Protein AF-A0A2T2RWQ1-F1 (afdb_monomer_lite)

Sequence (57 aa):
MTQRILYVRLPCNPIFPIGVVYLADHIHKCFPDIEQRIFDMGTVAPLDFGKSLDACI

Structure (mmCIF, N/CA/C/O backbone):
data_AF-A0A2T2RWQ1-F1
#
_entry.id   AF-A0A2T2RWQ1-F1
#
loop_
_atom_site.group_PDB
_atom_site.id
_atom_site.type_symbol
_atom_site.label_atom_id
_atom_site.label_alt_id
_atom_site.label_comp_id
_atom_site.label_asym_id
_atom_site.label_entity_id
_atom_site.label_seq_id
_atom_site.pdbx_PDB_ins_code
_atom_site.Cartn_x
_atom_site.Cartn_y
_atom_site.Cartn_z
_atom_site.occupancy
_atom_site.B_iso_or_equiv
_atom_site.auth_seq_id
_atom_site.auth_comp_id
_atom_site.auth_asym_id
_atom_site.auth_atom_id
_atom_site.pdbx_PDB_model_num
ATOM 1 N N . MET A 1 1 ? -20.094 -7.099 7.308 1.00 53.22 1 MET A N 1
ATOM 2 C CA . MET A 1 1 ? -19.196 -6.984 6.140 1.00 53.22 1 MET A CA 1
ATOM 3 C C . MET A 1 1 ? -17.904 -6.370 6.637 1.00 53.22 1 MET A C 1
ATOM 5 O O . MET A 1 1 ? -17.981 -5.323 7.265 1.00 53.22 1 MET A O 1
ATOM 9 N N . THR A 1 2 ? -16.761 -7.019 6.439 1.00 75.56 2 THR A N 1
ATOM 10 C CA . THR A 1 2 ? -15.467 -6.451 6.843 1.00 75.56 2 THR A CA 1
ATOM 11 C C . THR A 1 2 ? -15.092 -5.362 5.842 1.00 75.56 2 THR A C 1
ATOM 13 O O . THR A 1 2 ? -14.952 -5.646 4.653 1.00 75.56 2 THR A O 1
ATOM 16 N N . GLN A 1 3 ? -15.019 -4.110 6.294 1.00 89.31 3 GLN A N 1
ATOM 17 C CA . GLN A 1 3 ? -14.581 -2.992 5.459 1.00 89.31 3 GLN A CA 1
ATOM 18 C C . GLN A 1 3 ? -13.064 -3.060 5.291 1.00 89.31 3 GLN A C 1
ATOM 20 O O . GLN A 1 3 ? -12.343 -3.295 6.259 1.00 89.31 3 GLN A O 1
ATOM 25 N N . ARG A 1 4 ? -12.592 -2.884 4.056 1.00 94.94 4 ARG A N 1
ATOM 26 C CA . ARG A 1 4 ? -11.172 -2.942 3.700 1.00 94.94 4 ARG A CA 1
ATOM 27 C C . ARG A 1 4 ? -10.857 -1.849 2.691 1.00 94.94 4 ARG A C 1
ATOM 29 O O . ARG A 1 4 ? -11.708 -1.531 1.858 1.00 94.94 4 ARG A O 1
ATOM 36 N N . ILE A 1 5 ? -9.653 -1.294 2.759 1.00 95.88 5 ILE A N 1
ATOM 37 C CA . ILE A 1 5 ? -9.199 -0.220 1.871 1.00 95.88 5 ILE A CA 1
ATOM 38 C C . ILE A 1 5 ? -7.897 -0.641 1.191 1.00 95.88 5 ILE A C 1
ATOM 40 O O . ILE A 1 5 ? -6.915 -0.981 1.850 1.00 95.88 5 ILE A O 1
ATOM 44 N N . LEU A 1 6 ? -7.886 -0.569 -0.140 1.00 95.81 6 LEU A N 1
ATOM 45 C CA . LEU A 1 6 ? -6.684 -0.693 -0.955 1.00 95.81 6 LEU A CA 1
ATOM 46 C C . LEU A 1 6 ? -6.316 0.688 -1.499 1.00 95.81 6 LEU A C 1
ATOM 48 O O . LEU A 1 6 ? -7.062 1.276 -2.282 1.00 95.81 6 LEU A O 1
ATOM 52 N N . TYR A 1 7 ? -5.154 1.194 -1.108 1.00 95.19 7 TYR A N 1
ATOM 53 C CA . TYR A 1 7 ? -4.584 2.401 -1.682 1.00 95.19 7 TYR A CA 1
ATOM 54 C C . TYR A 1 7 ? -3.688 2.037 -2.860 1.00 95.19 7 TYR A C 1
ATOM 56 O O . TYR A 1 7 ? -2.726 1.292 -2.690 1.00 95.19 7 TYR A O 1
ATOM 64 N N . VAL A 1 8 ? -3.958 2.595 -4.037 1.00 93.12 8 VAL A N 1
ATOM 65 C CA . VAL A 1 8 ? -3.140 2.374 -5.236 1.00 93.12 8 VAL A CA 1
ATOM 66 C C . VAL A 1 8 ? -2.352 3.643 -5.544 1.00 93.12 8 VAL A C 1
ATOM 68 O O . VAL A 1 8 ? -2.925 4.659 -5.943 1.00 93.12 8 VAL A O 1
ATOM 71 N N . ARG A 1 9 ? -1.028 3.603 -5.359 1.00 91.44 9 ARG A N 1
ATOM 72 C CA . ARG A 1 9 ? -0.133 4.676 -5.804 1.00 91.44 9 ARG A CA 1
ATOM 73 C C . ARG A 1 9 ? 0.212 4.444 -7.269 1.00 91.44 9 ARG A C 1
ATOM 75 O O . ARG A 1 9 ? 0.909 3.489 -7.596 1.00 91.44 9 ARG A O 1
ATOM 82 N N . LEU A 1 10 ? -0.251 5.344 -8.133 1.00 89.81 10 LEU A N 1
ATOM 83 C CA . LEU A 1 10 ? 0.107 5.343 -9.548 1.00 89.81 10 LEU A CA 1
ATOM 84 C C . LEU A 1 10 ? 1.576 5.756 -9.745 1.00 89.81 10 LEU A C 1
ATOM 86 O O . LEU A 1 10 ? 2.090 6.558 -8.955 1.00 89.81 10 LEU A O 1
ATOM 90 N N . PRO A 1 11 ? 2.245 5.269 -10.807 1.00 88.38 11 PRO A N 1
ATOM 91 C CA . PRO A 1 11 ? 3.582 5.725 -11.155 1.00 88.38 11 PRO A CA 1
ATOM 92 C C . PRO A 1 11 ? 3.575 7.239 -11.381 1.00 88.38 11 PRO A C 1
ATOM 94 O O . PRO A 1 11 ? 2.788 7.768 -12.164 1.00 88.38 11 PRO A O 1
ATOM 97 N N . CYS A 1 12 ? 4.459 7.941 -10.688 1.00 81.31 12 CYS A N 1
ATOM 98 C CA . CYS A 1 12 ? 4.652 9.376 -10.820 1.00 81.31 12 CYS A CA 1
ATOM 99 C C . CYS A 1 12 ? 6.148 9.687 -10.754 1.00 81.31 12 CYS A C 1
ATOM 101 O O . CYS A 1 12 ? 6.948 8.824 -10.380 1.00 81.31 12 CYS A O 1
ATOM 103 N N . ASN A 1 13 ? 6.537 10.917 -11.105 1.00 81.25 13 ASN A N 1
ATOM 104 C CA . ASN A 1 13 ? 7.906 11.371 -10.863 1.00 81.25 13 ASN A CA 1
ATOM 105 C C . ASN A 1 13 ? 8.287 11.080 -9.403 1.00 81.25 13 ASN A C 1
ATOM 107 O O . ASN A 1 13 ? 7.412 11.198 -8.543 1.00 81.25 13 ASN A O 1
ATOM 111 N N . PRO A 1 14 ? 9.547 10.706 -9.108 1.00 65.88 14 PRO A N 1
ATOM 112 C CA . PRO A 1 14 ? 9.984 10.329 -7.767 1.00 65.88 14 PRO A CA 1
ATOM 113 C C . PRO A 1 14 ? 9.993 11.538 -6.821 1.00 65.88 14 PRO A C 1
ATOM 115 O O . PRO A 1 14 ? 11.022 12.095 -6.458 1.00 65.88 14 PRO A O 1
ATOM 118 N N . ILE A 1 15 ? 8.799 11.935 -6.412 1.00 68.62 15 ILE A N 1
ATOM 119 C CA . ILE A 1 15 ? 8.486 12.616 -5.173 1.00 68.62 15 ILE A CA 1
ATOM 120 C C . ILE A 1 15 ? 8.099 11.490 -4.222 1.00 68.62 15 ILE A C 1
ATOM 122 O O . ILE A 1 15 ? 7.295 10.617 -4.560 1.00 68.62 15 ILE A O 1
ATOM 126 N N . PHE A 1 16 ? 8.763 11.456 -3.073 1.00 61.50 16 PHE A N 1
ATOM 127 C CA . PHE A 1 16 ? 8.592 10.429 -2.050 1.00 61.50 16 PHE A CA 1
ATOM 128 C C . PHE A 1 16 ? 7.092 10.152 -1.796 1.00 61.50 16 PHE A C 1
ATOM 130 O O . PHE A 1 16 ? 6.314 11.113 -1.795 1.00 61.50 16 PHE A O 1
ATOM 137 N N . PRO A 1 17 ? 6.649 8.892 -1.591 1.00 65.38 17 PRO A N 1
ATOM 138 C CA . PRO A 1 17 ? 5.235 8.539 -1.420 1.00 65.38 17 PRO A CA 1
ATOM 139 C C . PRO A 1 17 ? 4.691 8.978 -0.052 1.00 65.38 17 PRO A C 1
ATOM 141 O O . PRO A 1 17 ? 4.296 8.171 0.778 1.00 65.38 17 PRO A O 1
ATOM 144 N N . ILE A 1 18 ? 4.676 10.284 0.193 1.00 75.94 18 ILE A N 1
ATOM 145 C CA . ILE A 1 18 ? 4.194 10.902 1.425 1.00 75.94 18 ILE A CA 1
ATOM 146 C C . ILE A 1 18 ? 2.665 10.751 1.475 1.00 75.94 18 ILE A C 1
ATOM 148 O O . ILE A 1 18 ? 2.136 10.132 2.391 1.00 75.94 18 ILE A O 1
ATOM 152 N N . GLY A 1 19 ? 1.940 11.212 0.451 1.00 84.50 19 GLY A N 1
ATOM 153 C CA . GLY A 1 19 ? 0.477 11.359 0.515 1.00 84.50 19 GLY A CA 1
ATOM 154 C C . GLY A 1 19 ? -0.305 10.100 0.918 1.00 84.50 19 GLY A C 1
ATOM 155 O O . GLY A 1 19 ? -1.151 10.165 1.806 1.00 84.50 19 GLY A O 1
ATOM 156 N N . VAL A 1 20 ? -0.005 8.948 0.309 1.00 90.94 20 VAL A N 1
ATOM 157 C CA . VAL A 1 20 ? -0.750 7.703 0.567 1.00 90.94 20 VAL A CA 1
ATOM 158 C C . VAL A 1 20 ? -0.521 7.152 1.976 1.00 90.94 20 VAL A C 1
ATOM 160 O O . VAL A 1 20 ? -1.451 6.647 2.598 1.00 90.94 20 VAL A O 1
ATOM 163 N N . VAL A 1 21 ? 0.695 7.305 2.506 1.00 92.19 21 VAL A N 1
ATOM 164 C CA . VAL A 1 21 ? 1.051 6.829 3.847 1.00 92.19 21 VAL A CA 1
ATOM 165 C C . VAL A 1 21 ? 0.372 7.682 4.917 1.00 92.19 21 VAL A C 1
ATOM 167 O O . VAL A 1 21 ? -0.193 7.130 5.855 1.00 92.19 21 VAL A O 1
ATOM 170 N N . TYR A 1 22 ? 0.348 9.012 4.756 1.00 93.62 22 TYR A N 1
ATOM 171 C CA . TYR A 1 22 ? -0.359 9.899 5.692 1.00 93.62 22 TYR A CA 1
ATOM 172 C C . TYR A 1 22 ? -1.871 9.662 5.692 1.00 93.62 22 TYR A C 1
ATOM 174 O O . TYR A 1 22 ? -2.503 9.733 6.745 1.00 93.62 22 TYR A O 1
ATOM 182 N N . LEU A 1 23 ? -2.455 9.361 4.530 1.00 93.81 23 LEU A N 1
ATOM 183 C CA . LEU A 1 23 ? -3.873 9.025 4.449 1.00 93.81 23 LEU A CA 1
ATOM 184 C C . LEU A 1 23 ? -4.180 7.714 5.185 1.00 93.81 23 LEU A C 1
ATOM 186 O O . LEU A 1 23 ? -5.128 7.673 5.966 1.00 93.81 23 LEU A O 1
ATOM 190 N N . ALA A 1 24 ? -3.372 6.672 4.974 1.00 95.81 24 ALA A N 1
ATOM 191 C CA . ALA A 1 24 ? -3.529 5.397 5.674 1.00 95.81 24 ALA A CA 1
ATOM 192 C C . ALA A 1 24 ? -3.349 5.552 7.196 1.00 95.81 24 ALA A C 1
ATOM 194 O O . ALA A 1 24 ? -4.144 5.038 7.977 1.00 95.81 24 ALA A O 1
ATOM 195 N N . ASP A 1 25 ? -2.355 6.329 7.631 1.00 96.19 25 ASP A N 1
ATOM 196 C CA . ASP A 1 25 ? -2.141 6.643 9.048 1.00 96.19 25 ASP A CA 1
ATOM 197 C C . ASP A 1 25 ? -3.340 7.387 9.664 1.00 96.19 25 ASP A C 1
ATOM 199 O O . ASP A 1 25 ? -3.807 7.023 10.745 1.00 96.19 25 ASP A O 1
ATOM 203 N N . HIS A 1 26 ? -3.896 8.382 8.965 1.00 96.94 26 HIS A N 1
ATOM 204 C CA . HIS A 1 26 ? -5.091 9.090 9.425 1.00 96.94 26 HIS A CA 1
ATOM 205 C C . HIS A 1 26 ? -6.292 8.147 9.579 1.00 96.94 26 HIS A C 1
ATOM 207 O O . HIS A 1 26 ? -6.966 8.171 10.609 1.00 96.94 26 HIS A O 1
ATOM 213 N N . ILE A 1 27 ? -6.533 7.279 8.592 1.00 96.56 27 ILE A N 1
ATOM 214 C CA . ILE A 1 27 ? -7.628 6.306 8.656 1.00 96.56 27 ILE A CA 1
ATOM 215 C C . ILE A 1 27 ? -7.394 5.285 9.767 1.00 96.56 27 ILE A C 1
ATOM 217 O O . ILE A 1 27 ? -8.326 5.011 10.514 1.00 96.56 27 ILE A O 1
ATOM 221 N N . HIS A 1 28 ? -6.173 4.776 9.944 1.00 96.38 28 HIS A N 1
ATOM 222 C CA . HIS A 1 28 ? -5.850 3.859 11.040 1.00 96.38 28 HIS A CA 1
ATOM 223 C C . HIS A 1 28 ? -6.109 4.486 12.418 1.00 96.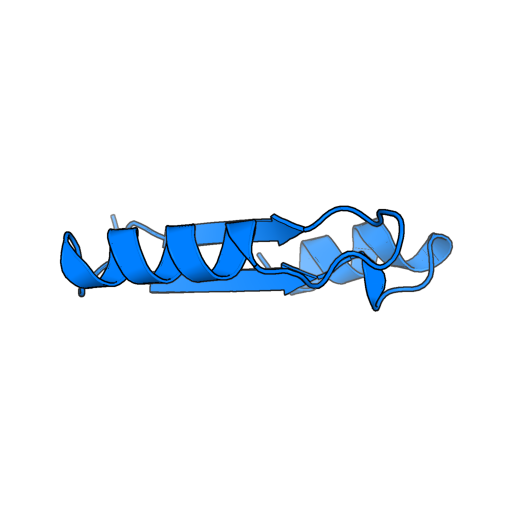38 28 HIS A C 1
ATOM 225 O O . HIS A 1 28 ? -6.642 3.826 13.306 1.00 96.38 28 HIS A O 1
ATOM 231 N N . LYS A 1 29 ? -5.800 5.778 12.589 1.00 97.62 29 LYS A N 1
ATOM 232 C CA . LYS A 1 29 ? -6.077 6.513 13.834 1.00 97.62 29 LYS A CA 1
ATOM 233 C C . LYS A 1 29 ? -7.572 6.681 14.112 1.00 97.62 29 LYS A C 1
ATOM 235 O O . LYS A 1 29 ? -7.972 6.644 15.272 1.00 97.62 29 LYS A O 1
ATOM 240 N N . CYS A 1 30 ? -8.388 6.889 13.081 1.00 97.38 30 CYS A N 1
ATOM 241 C CA . CYS A 1 30 ? -9.835 7.075 13.230 1.00 97.38 30 CYS A CA 1
ATOM 242 C C . CYS A 1 30 ? -10.615 5.751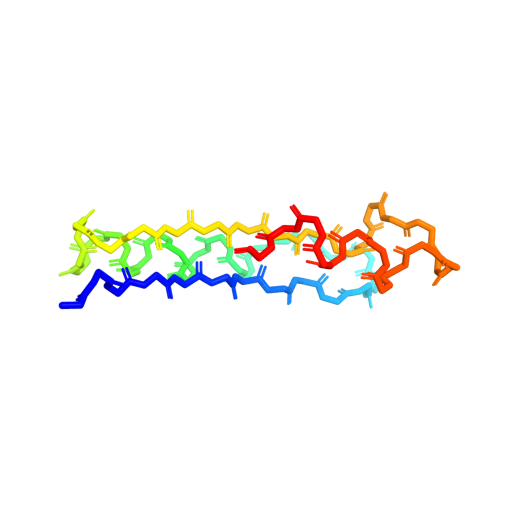 13.280 1.00 97.38 30 CYS A C 1
ATOM 244 O O . CYS A 1 30 ? -11.641 5.670 13.951 1.00 97.38 30 CYS A O 1
ATOM 246 N N . PHE A 1 31 ? -10.137 4.730 12.570 1.00 96.62 31 PHE A N 1
ATOM 247 C CA . PHE A 1 31 ? -10.811 3.453 12.343 1.00 96.62 31 PHE A CA 1
ATOM 248 C C . PHE A 1 31 ?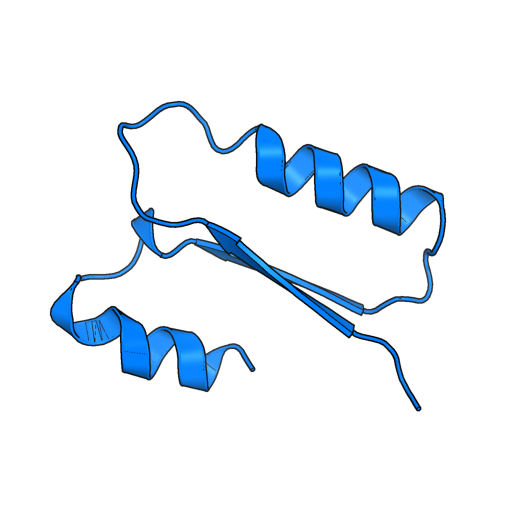 -9.786 2.302 12.372 1.00 96.62 31 PHE A C 1
ATOM 250 O O . PHE A 1 31 ? -9.460 1.730 11.327 1.00 96.62 31 PHE A O 1
ATOM 257 N N . PRO A 1 32 ? -9.254 1.950 13.556 1.00 94.56 32 PRO A N 1
ATOM 258 C CA . PRO A 1 32 ? -8.158 0.985 13.682 1.00 94.56 32 PRO A CA 1
ATOM 259 C C . PRO A 1 32 ? -8.522 -0.427 13.206 1.00 94.56 32 PRO A C 1
ATOM 261 O O . PRO A 1 32 ? -7.637 -1.173 12.795 1.00 94.56 32 PRO A O 1
ATOM 264 N N . ASP A 1 33 ? -9.812 -0.771 13.215 1.00 95.06 33 ASP A N 1
ATOM 265 C CA . ASP A 1 33 ? -10.318 -2.092 12.830 1.00 95.06 33 ASP A CA 1
ATOM 266 C C . ASP A 1 33 ? -10.471 -2.278 11.309 1.00 95.06 33 ASP A C 1
ATOM 268 O O . ASP A 1 33 ? -10.738 -3.389 10.844 1.00 95.06 33 ASP A O 1
ATOM 272 N N . ILE A 1 34 ? -10.331 -1.209 10.513 1.00 95.19 34 ILE A N 1
ATOM 273 C CA . ILE A 1 34 ? -10.390 -1.305 9.050 1.00 95.19 34 ILE A CA 1
ATOM 274 C C . ILE A 1 34 ? -9.058 -1.852 8.535 1.00 95.19 34 ILE A C 1
ATOM 276 O O . ILE A 1 34 ? -8.004 -1.239 8.717 1.00 95.19 34 ILE A O 1
ATOM 280 N N . GLU A 1 35 ? -9.118 -2.982 7.830 1.00 95.12 35 GLU A N 1
ATOM 281 C CA . GLU A 1 35 ? -7.955 -3.553 7.152 1.00 95.12 35 GLU A CA 1
ATOM 282 C C . GLU A 1 35 ? -7.514 -2.634 6.005 1.00 95.12 35 GLU A C 1
ATOM 284 O O . GLU A 1 35 ? -8.322 -2.201 5.177 1.00 95.12 35 GLU A O 1
ATOM 289 N N . GLN A 1 36 ? -6.219 -2.341 5.948 1.00 95.69 36 GLN A N 1
ATOM 290 C CA . GLN A 1 36 ? -5.644 -1.400 4.994 1.00 95.69 36 GLN A CA 1
ATOM 291 C C . GLN A 1 36 ? -4.435 -2.017 4.293 1.00 95.69 36 GLN A C 1
ATOM 293 O O . GLN A 1 36 ? -3.608 -2.678 4.922 1.00 95.69 36 GLN A O 1
ATOM 298 N N . ARG A 1 37 ? -4.306 -1.766 2.988 1.00 95.50 37 ARG A N 1
ATOM 299 C CA . ARG A 1 37 ? -3.151 -2.176 2.177 1.00 95.50 37 ARG A CA 1
ATOM 300 C C . ARG A 1 37 ? -2.745 -1.048 1.237 1.00 95.50 37 ARG A C 1
ATOM 302 O O . ARG A 1 37 ? -3.599 -0.431 0.610 1.00 95.50 37 ARG A O 1
ATOM 309 N N . ILE A 1 38 ? -1.443 -0.799 1.112 1.00 94.25 38 ILE A N 1
ATOM 310 C CA . ILE A 1 38 ? -0.882 0.135 0.129 1.00 94.25 38 ILE A CA 1
ATOM 311 C C . ILE A 1 38 ? -0.203 -0.681 -0.972 1.00 94.25 38 ILE A C 1
ATOM 313 O O . ILE A 1 38 ? 0.682 -1.486 -0.689 1.00 94.25 38 ILE A O 1
ATOM 317 N N . PHE A 1 39 ? -0.609 -0.460 -2.219 1.00 94.00 39 PHE A N 1
ATOM 318 C CA . PHE A 1 39 ? -0.001 -1.025 -3.417 1.00 94.00 39 PHE A CA 1
ATOM 319 C C . PHE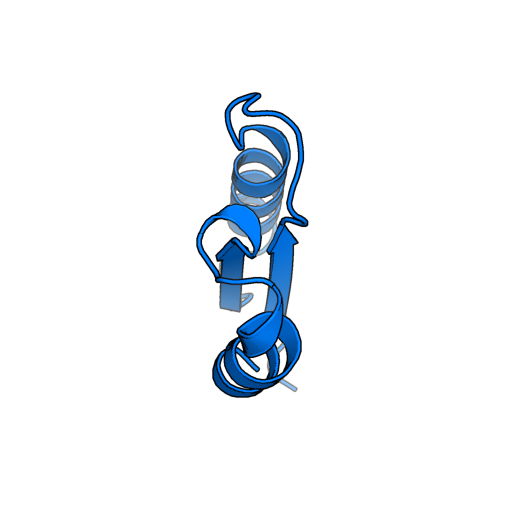 A 1 39 ? 0.680 0.085 -4.225 1.00 94.00 39 PHE A C 1
ATOM 321 O O . PHE A 1 39 ? 0.035 1.041 -4.661 1.00 94.00 39 PHE A O 1
ATOM 328 N N . ASP A 1 40 ? 1.996 -0.033 -4.408 1.00 91.69 40 ASP A N 1
ATOM 329 C CA . ASP A 1 40 ? 2.803 0.930 -5.157 1.00 91.69 40 ASP A CA 1
ATOM 330 C C . ASP A 1 40 ? 3.094 0.436 -6.576 1.00 91.69 40 ASP A C 1
ATOM 332 O O . ASP A 1 40 ? 4.040 -0.322 -6.811 1.00 91.69 40 ASP A O 1
ATOM 336 N N . MET A 1 41 ? 2.311 0.919 -7.542 1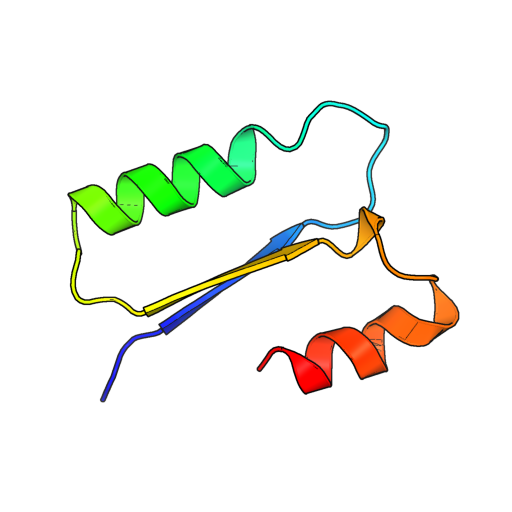.00 91.25 41 MET A N 1
ATOM 337 C CA . MET A 1 41 ? 2.511 0.599 -8.957 1.00 91.25 41 MET A CA 1
ATOM 338 C C . MET A 1 41 ? 3.802 1.200 -9.514 1.00 91.25 41 MET A C 1
ATOM 340 O O . MET A 1 41 ? 4.289 0.730 -10.537 1.00 91.25 41 MET A O 1
ATOM 344 N N . GLY A 1 42 ? 4.394 2.199 -8.852 1.00 88.94 42 GLY A N 1
ATOM 345 C CA . GLY A 1 42 ? 5.700 2.735 -9.233 1.00 88.94 42 GLY A CA 1
ATOM 346 C C . GLY A 1 42 ? 6.842 1.723 -9.091 1.00 88.94 42 GLY A C 1
ATOM 347 O O . GLY A 1 42 ? 7.904 1.930 -9.671 1.00 88.94 42 GLY A O 1
ATOM 348 N N . THR A 1 43 ? 6.628 0.628 -8.353 1.00 89.12 43 THR A N 1
ATOM 349 C CA . THR A 1 43 ? 7.597 -0.472 -8.191 1.00 89.12 43 THR A CA 1
ATOM 350 C C . THR A 1 43 ? 7.349 -1.653 -9.135 1.00 89.12 43 THR A C 1
ATOM 352 O O . THR A 1 43 ? 8.092 -2.632 -9.110 1.00 89.12 43 THR A O 1
ATOM 355 N N . VAL A 1 44 ? 6.315 -1.567 -9.977 1.00 92.50 44 VAL A N 1
ATOM 356 C CA . VAL A 1 44 ? 5.878 -2.633 -10.885 1.00 92.50 44 VAL A CA 1
ATOM 357 C C . VAL A 1 44 ? 6.220 -2.249 -12.326 1.00 92.50 44 VAL A C 1
ATOM 359 O O . VAL A 1 44 ? 6.164 -1.079 -12.705 1.00 92.50 44 VAL A O 1
ATOM 362 N N . ALA A 1 45 ? 6.585 -3.224 -13.159 1.00 92.62 45 ALA A N 1
ATOM 363 C CA . ALA A 1 45 ? 6.771 -2.975 -14.584 1.00 92.62 45 ALA A CA 1
ATOM 364 C C . ALA A 1 45 ? 5.415 -2.660 -15.255 1.00 92.62 45 ALA A C 1
ATOM 366 O O . ALA A 1 45 ? 4.422 -3.311 -14.932 1.00 92.62 45 ALA A O 1
ATOM 367 N N . PRO A 1 46 ? 5.337 -1.734 -16.233 1.00 91.00 46 PRO A N 1
ATOM 368 C CA . PRO A 1 46 ? 4.057 -1.340 -16.836 1.00 91.00 46 PRO A CA 1
ATOM 369 C C . PRO A 1 46 ? 3.221 -2.485 -17.422 1.00 91.00 46 PRO A C 1
ATOM 371 O O . PRO A 1 46 ? 1.995 -2.443 -17.371 1.00 91.00 46 PRO A O 1
ATOM 374 N N . LEU A 1 47 ? 3.875 -3.522 -17.950 1.00 94.88 47 LEU A N 1
ATOM 375 C CA . LEU A 1 47 ? 3.211 -4.709 -18.500 1.00 94.88 47 LEU A CA 1
ATOM 376 C C . LEU A 1 47 ? 2.563 -5.591 -17.419 1.00 94.88 47 LEU A C 1
ATOM 378 O O . LEU A 1 47 ? 1.637 -6.339 -17.722 1.00 94.88 47 LEU A O 1
ATOM 382 N N . ASP A 1 48 ? 3.014 -5.482 -16.169 1.00 94.88 48 ASP A N 1
ATOM 383 C CA . ASP A 1 48 ? 2.556 -6.304 -15.048 1.00 94.88 48 ASP A CA 1
ATOM 384 C C . ASP A 1 48 ? 1.484 -5.615 -14.189 1.00 94.88 48 ASP A C 1
ATOM 386 O O . ASP A 1 48 ? 0.947 -6.235 -13.276 1.00 94.88 48 ASP A O 1
ATOM 390 N N . PHE A 1 49 ? 1.110 -4.364 -14.484 1.00 92.88 49 PHE A N 1
ATOM 391 C CA . PHE A 1 49 ? 0.169 -3.583 -13.669 1.00 92.88 49 PHE A CA 1
ATOM 392 C C . PHE A 1 49 ? -1.147 -4.300 -13.359 1.00 92.88 49 PHE A C 1
ATOM 394 O O . PHE A 1 49 ? -1.532 -4.358 -12.193 1.00 92.88 49 PHE A O 1
ATOM 401 N N . GLY A 1 50 ? -1.821 -4.857 -14.370 1.00 92.50 50 GLY A N 1
ATOM 402 C CA . GLY A 1 50 ? -3.090 -5.565 -14.166 1.00 92.50 50 GLY A CA 1
ATOM 403 C C . GLY A 1 50 ? -2.913 -6.804 -13.291 1.00 92.50 50 GLY A C 1
ATOM 404 O O . GLY A 1 50 ? -3.573 -6.945 -12.269 1.00 92.50 50 GLY A O 1
ATOM 405 N N . LYS A 1 51 ? -1.924 -7.641 -13.626 1.00 95.12 51 LYS A N 1
ATOM 406 C CA . LYS A 1 51 ? -1.611 -8.864 -12.877 1.00 95.12 51 LYS A CA 1
ATOM 407 C C . LYS A 1 51 ? -1.244 -8.574 -11.419 1.00 95.12 51 LYS A C 1
ATOM 409 O O . LYS A 1 51 ? -1.669 -9.294 -10.519 1.00 95.12 51 LYS A O 1
ATOM 414 N N . SER A 1 52 ? -0.436 -7.545 -11.178 1.00 93.44 52 SER A N 1
ATOM 415 C CA . SER A 1 52 ? -0.028 -7.149 -9.831 1.00 93.44 52 SER A CA 1
ATOM 416 C C . SER A 1 52 ? -1.173 -6.530 -9.033 1.00 93.44 52 SER A C 1
ATOM 418 O O . SER A 1 52 ? -1.240 -6.758 -7.827 1.00 93.44 52 SER A O 1
ATOM 420 N N . LEU A 1 53 ? -2.079 -5.790 -9.683 1.00 92.88 53 LEU A N 1
ATOM 421 C CA . LEU A 1 53 ? -3.280 -5.263 -9.039 1.00 92.88 53 LEU A CA 1
ATOM 422 C C . LEU A 1 53 ? -4.225 -6.396 -8.624 1.00 92.88 53 LEU A C 1
ATOM 424 O O . LEU A 1 53 ? -4.641 -6.430 -7.469 1.00 92.88 53 LEU A O 1
ATOM 428 N N . ASP A 1 54 ? -4.492 -7.346 -9.521 1.00 93.50 54 ASP A N 1
ATOM 429 C CA . ASP A 1 54 ? -5.361 -8.496 -9.245 1.00 93.50 54 ASP A CA 1
ATOM 430 C C . ASP A 1 54 ? -4.832 -9.348 -8.083 1.00 93.50 54 ASP A C 1
ATOM 432 O O . ASP A 1 54 ? -5.603 -9.828 -7.260 1.0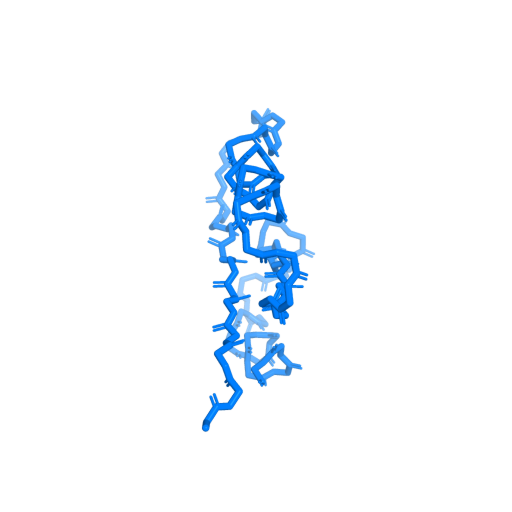0 93.50 54 ASP A O 1
ATOM 436 N N . ALA A 1 55 ? -3.508 -9.492 -7.963 1.00 91.81 55 ALA A N 1
ATOM 437 C CA . ALA A 1 55 ? -2.881 -10.204 -6.848 1.00 91.81 55 ALA A CA 1
ATOM 438 C C . ALA A 1 55 ? -2.983 -9.466 -5.496 1.00 91.81 55 ALA A C 1
ATOM 440 O O . ALA A 1 55 ? -2.729 -10.067 -4.450 1.00 91.81 55 ALA A O 1
ATOM 441 N N . CYS A 1 56 ? -3.302 -8.168 -5.502 1.00 86.88 56 CYS A N 1
ATOM 442 C CA . CYS A 1 56 ? -3.378 -7.344 -4.295 1.00 86.88 56 CYS A CA 1
ATOM 443 C C . CYS A 1 56 ? -4.794 -7.198 -3.718 1.00 86.88 56 CYS A C 1
ATOM 445 O O . CYS A 1 56 ? -4.898 -6.710 -2.585 1.00 86.88 56 CYS A O 1
ATOM 447 N N . ILE A 1 57 ? -5.835 -7.585 -4.464 1.00 84.75 57 ILE A N 1
ATOM 448 C CA . ILE A 1 57 ? -7.264 -7.515 -4.091 1.00 84.75 57 ILE A CA 1
ATOM 449 C C . ILE A 1 57 ? -7.684 -8.777 -3.325 1.00 84.75 57 ILE A C 1
ATOM 451 O O . ILE A 1 57 ? -8.449 -8.637 -2.338 1.00 84.75 57 ILE A O 1
#

Secondary structure (DSSP, 8-state):
---EEEEEE---SS--SHHHHHHHHHHHHH-TTSEEEEEEGGGS-GGGHHHHHHTT-

Foldseek 3Di:
DQAEDEAEADADDPDDPPVVVVVVVVCCVVPVSYHYYYHYCNVPDPVCVVVSVVVVD

Radius of gyration: 12.59 Å; chains: 1; bounding box: 29×23×32 Å

pLDDT: mean 89.49, std 9.63, range [53.22, 97.62]